Protein AF-A0A7C9AKB3-F1 (afdb_monomer_lite)

Organism: Opuntia streptacantha (NCBI:txid393608)

Sequence (101 aa):
IPKLLSHRLFPSARYSIWLDSKLRLQQDPLLLLEYFLWRKGHEYAISNHYDRHCVWEEVEWNKKLNKYNRTLIDQQFAFYQADGLKKFNASDPDKLLRSSM

Radius of gyration: 16.58 Å; chains: 1; bounding box: 40×32×38 Å

pLDDT: mean 87.33, std 10.27, range [42.25, 96.69]

Secondary structure (DSSP, 8-state):
--TT-HHHH-TT-S------TT----S-HHHHHHHHTGGGT-S---PPPSS---HHHHHHHHHHTT-S-HHHHHHHHHHHHHTTPPPP-TT-TT-SPPPP-

Structure (mmCIF, N/CA/C/O backbone):
data_AF-A0A7C9AKB3-F1
#
_entry.id   AF-A0A7C9AKB3-F1
#
loop_
_atom_site.group_PDB
_atom_site.id
_atom_site.type_symbol
_atom_site.label_atom_id
_atom_site.label_alt_id
_atom_site.label_comp_id
_atom_site.label_asym_id
_atom_site.label_entity_id
_atom_site.label_seq_id
_atom_site.pdbx_PDB_ins_code
_atom_site.Cartn_x
_atom_site.Cartn_y
_atom_site.Cartn_z
_atom_site.occupancy
_atom_site.B_iso_or_equiv
_atom_site.auth_seq_id
_atom_site.auth_comp_id
_atom_site.auth_asym_id
_atom_site.auth_atom_id
_atom_site.pdbx_PDB_model_num
ATOM 1 N N . ILE A 1 1 ? 4.707 -12.891 1.233 1.00 54.44 1 ILE A N 1
ATOM 2 C CA . ILE A 1 1 ? 3.231 -12.982 1.363 1.00 54.44 1 ILE A CA 1
ATOM 3 C C . ILE A 1 1 ? 2.621 -11.884 0.497 1.00 54.44 1 ILE A C 1
ATOM 5 O O . ILE A 1 1 ? 3.062 -10.747 0.638 1.00 54.44 1 ILE A O 1
ATOM 9 N N . PRO A 1 2 ? 1.685 -12.190 -0.419 1.00 66.75 2 PRO A N 1
ATOM 10 C CA . PRO A 1 2 ? 0.984 -11.170 -1.198 1.00 66.75 2 PRO A CA 1
ATOM 11 C C . PRO A 1 2 ? 0.257 -10.196 -0.264 1.00 66.75 2 PRO A C 1
ATOM 13 O O . PRO A 1 2 ? -0.522 -10.628 0.584 1.00 66.75 2 PRO A O 1
ATOM 16 N N . LYS A 1 3 ? 0.507 -8.888 -0.415 1.00 74.12 3 LYS A N 1
ATOM 17 C CA . LYS A 1 3 ? -0.016 -7.845 0.491 1.00 74.12 3 LYS A CA 1
ATOM 18 C C . LYS A 1 3 ? -1.553 -7.805 0.558 1.00 74.12 3 LYS A C 1
ATOM 20 O O . LYS A 1 3 ? -2.105 -7.330 1.539 1.00 74.12 3 LYS A O 1
ATOM 25 N N . LEU A 1 4 ? -2.244 -8.342 -0.449 1.00 71.81 4 LEU A N 1
ATOM 26 C CA . LEU A 1 4 ? -3.709 -8.331 -0.545 1.00 71.81 4 LEU A CA 1
ATOM 27 C C . LEU A 1 4 ? -4.394 -9.621 -0.056 1.00 71.81 4 LEU A C 1
ATOM 29 O O . LEU A 1 4 ? -5.618 -9.690 -0.040 1.00 71.81 4 LEU A O 1
ATOM 33 N N . LEU A 1 5 ? -3.645 -10.648 0.361 1.00 82.88 5 LEU A N 1
ATOM 34 C CA . LEU A 1 5 ? -4.216 -11.947 0.760 1.00 82.88 5 LEU A CA 1
ATOM 35 C C . LEU A 1 5 ? -4.089 -12.236 2.263 1.00 82.88 5 LEU A C 1
ATOM 37 O O . LEU A 1 5 ? -4.102 -13.396 2.674 1.00 82.88 5 LEU A O 1
ATOM 41 N N . SER A 1 6 ? -3.976 -11.197 3.097 1.00 84.31 6 SER A N 1
ATOM 42 C CA . SER A 1 6 ? -3.898 -11.336 4.561 1.00 84.31 6 SER A CA 1
ATOM 43 C C . SER A 1 6 ? -5.091 -12.106 5.142 1.00 84.31 6 SER A C 1
ATOM 45 O O . SER A 1 6 ? -4.902 -12.918 6.045 1.00 84.31 6 SER A O 1
ATOM 47 N N . HIS A 1 7 ? -6.283 -11.943 4.562 1.00 84.06 7 HIS A N 1
ATOM 48 C CA . HIS A 1 7 ? -7.508 -12.643 4.964 1.00 84.06 7 HIS A CA 1
ATOM 49 C C . HIS A 1 7 ? -7.399 -14.178 4.907 1.00 84.06 7 HIS A C 1
ATOM 51 O O . HIS A 1 7 ? -8.085 -14.866 5.657 1.00 84.06 7 HIS A O 1
ATOM 57 N N . ARG A 1 8 ? -6.526 -14.740 4.054 1.00 88.38 8 ARG A N 1
ATOM 58 C CA . ARG A 1 8 ? -6.321 -16.200 3.975 1.00 88.38 8 ARG A CA 1
ATOM 59 C C . ARG A 1 8 ? -5.497 -16.743 5.138 1.00 88.38 8 ARG A C 1
ATOM 61 O O . ARG A 1 8 ? -5.609 -17.919 5.459 1.00 88.38 8 ARG A O 1
ATOM 68 N N . LEU A 1 9 ? -4.643 -15.906 5.722 1.00 88.88 9 LEU A N 1
ATOM 69 C CA . LEU A 1 9 ? -3.759 -16.284 6.826 1.00 88.88 9 LEU A CA 1
ATOM 70 C C . LEU A 1 9 ? -4.376 -15.948 8.186 1.00 88.88 9 LEU A C 1
ATOM 72 O O . LEU A 1 9 ? -4.147 -16.662 9.156 1.00 88.88 9 LEU A O 1
ATOM 76 N N . PHE A 1 10 ? -5.170 -14.878 8.247 1.00 90.94 10 PHE A N 1
ATOM 77 C CA . PHE A 1 10 ? -5.776 -14.369 9.473 1.00 90.94 10 PHE A CA 1
ATOM 78 C C . PHE A 1 10 ? -7.292 -14.210 9.286 1.00 90.94 10 PHE A C 1
ATOM 80 O O . PHE A 1 10 ? -7.777 -13.088 9.159 1.00 90.94 10 PHE A O 1
ATOM 87 N N . PRO A 1 11 ? -8.059 -15.314 9.260 1.00 90.56 11 PRO A N 1
ATOM 88 C CA . PRO A 1 11 ? -9.488 -15.280 8.935 1.00 90.56 11 PRO A CA 1
ATOM 89 C C . PRO A 1 11 ? -10.329 -14.499 9.955 1.00 90.56 11 PRO A C 1
ATOM 91 O O . PRO A 1 11 ? -11.376 -13.965 9.610 1.00 90.56 11 PRO A O 1
ATOM 94 N N . SER A 1 12 ? -9.862 -14.389 11.201 1.00 94.12 12 SER A N 1
ATOM 95 C CA . SER A 1 12 ? -10.531 -13.611 12.252 1.00 94.12 12 SER A CA 1
ATOM 96 C C . SER A 1 12 ? -10.139 -12.128 12.259 1.00 94.12 12 SER A C 1
ATOM 98 O O . SER A 1 12 ? -10.681 -11.357 13.050 1.00 94.12 12 SER A O 1
ATOM 100 N N . ALA A 1 13 ? -9.178 -11.708 11.427 1.00 91.62 13 ALA A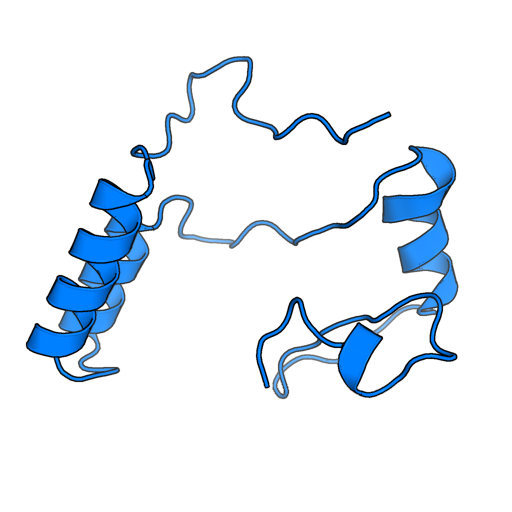 N 1
ATOM 101 C CA . ALA A 1 13 ? -8.756 -10.314 11.358 1.00 91.62 13 ALA A CA 1
ATOM 102 C C . ALA A 1 13 ? -9.701 -9.514 10.453 1.00 91.62 13 ALA A C 1
ATOM 104 O O . ALA A 1 13 ? -9.861 -9.820 9.275 1.00 91.62 13 ALA A O 1
ATOM 105 N N . ARG A 1 14 ? -10.294 -8.447 10.999 1.00 89.00 14 ARG A N 1
ATOM 106 C CA . ARG A 1 14 ? -11.190 -7.553 10.245 1.00 89.00 14 ARG A CA 1
ATOM 107 C C . ARG A 1 14 ? -10.443 -6.508 9.414 1.00 89.00 14 ARG A C 1
ATOM 109 O O . ARG A 1 14 ? -10.936 -6.084 8.377 1.00 89.00 14 ARG A O 1
ATOM 116 N N . TYR A 1 15 ? -9.267 -6.090 9.876 1.00 90.44 15 TYR A N 1
ATOM 117 C CA . TYR A 1 15 ? -8.427 -5.093 9.219 1.00 90.44 15 TYR A CA 1
ATOM 118 C C . TYR A 1 15 ? -6.966 -5.539 9.259 1.00 90.44 15 TYR A C 1
ATOM 120 O O . TYR A 1 15 ? -6.543 -6.225 10.190 1.00 90.44 15 TYR A O 1
ATOM 128 N N . SER A 1 16 ? -6.181 -5.116 8.270 1.00 90.69 16 SER A N 1
ATOM 129 C CA . SER A 1 16 ? -4.731 -5.318 8.256 1.00 90.69 16 SER A CA 1
ATOM 130 C C . SER A 1 16 ? -4.023 -4.046 7.811 1.00 90.69 16 SER A C 1
ATOM 132 O O . SER A 1 16 ? -4.375 -3.485 6.775 1.00 90.69 16 SER A O 1
ATOM 134 N N . ILE A 1 17 ? -3.005 -3.628 8.562 1.00 90.81 17 ILE A N 1
ATOM 135 C CA . ILE A 1 17 ? -2.131 -2.506 8.209 1.00 90.81 17 ILE A CA 1
ATOM 136 C C . ILE A 1 17 ? -0.775 -3.078 7.806 1.00 90.81 17 ILE A C 1
ATOM 138 O O . ILE A 1 17 ? -0.131 -3.774 8.589 1.00 90.81 17 ILE A O 1
ATOM 142 N N . TRP A 1 18 ? -0.340 -2.779 6.583 1.00 90.50 18 TRP A N 1
ATOM 143 C CA . TRP A 1 18 ? 0.976 -3.172 6.087 1.00 90.50 18 TRP A CA 1
ATOM 144 C C . TRP A 1 18 ? 1.955 -2.014 6.239 1.00 90.50 18 TRP A C 1
ATOM 146 O O . TRP A 1 18 ? 1.793 -0.972 5.608 1.00 90.50 18 TRP A O 1
ATOM 156 N N . LEU A 1 19 ? 2.985 -2.222 7.055 1.00 89.69 19 LEU A N 1
ATOM 157 C CA . LEU A 1 19 ? 4.050 -1.259 7.297 1.00 89.69 19 LEU A CA 1
ATOM 158 C C . LEU A 1 19 ? 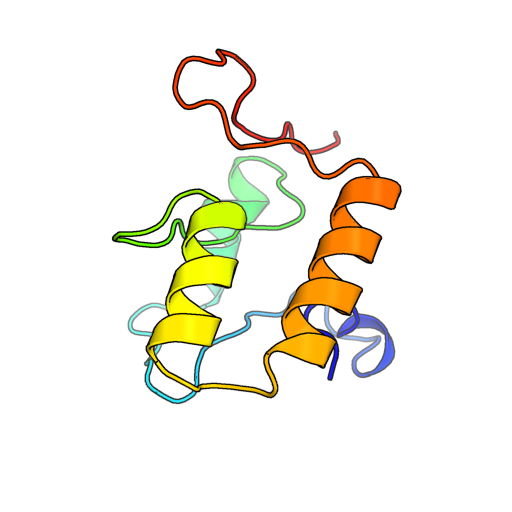5.371 -1.811 6.750 1.00 89.69 19 LEU A C 1
ATOM 160 O O . LEU A 1 19 ? 5.689 -2.982 6.957 1.00 89.69 19 LEU A O 1
ATOM 164 N N . ASP A 1 20 ? 6.142 -0.978 6.053 1.00 87.19 20 ASP A N 1
ATOM 165 C CA . ASP A 1 20 ? 7.518 -1.327 5.698 1.00 87.19 20 ASP A CA 1
ATOM 166 C C . ASP A 1 20 ? 8.382 -1.432 6.964 1.00 87.19 20 ASP A C 1
ATOM 168 O O . ASP A 1 20 ? 8.194 -0.671 7.914 1.00 87.19 20 ASP A O 1
ATOM 172 N N . SER A 1 21 ? 9.355 -2.346 6.978 1.00 88.44 21 SER A N 1
ATOM 173 C CA . SER A 1 21 ? 10.212 -2.585 8.147 1.00 88.44 21 SER A CA 1
ATOM 174 C C . SER A 1 21 ? 11.067 -1.378 8.544 1.00 88.44 21 SER A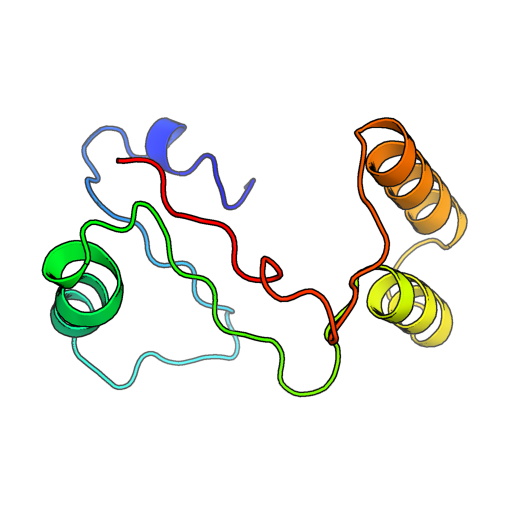 C 1
ATOM 176 O O . SER A 1 21 ? 11.586 -1.334 9.657 1.00 88.44 21 SER A O 1
ATOM 178 N N . LYS A 1 22 ? 11.253 -0.411 7.638 1.00 89.44 22 LYS A N 1
ATOM 179 C CA . LYS A 1 22 ? 11.989 0.833 7.905 1.00 89.44 22 LYS A CA 1
ATOM 180 C C . LYS A 1 22 ? 11.114 1.929 8.509 1.00 89.44 22 LYS A C 1
ATOM 182 O O . LYS A 1 22 ? 11.639 2.964 8.912 1.00 89.44 22 LYS A O 1
ATOM 187 N N . LEU A 1 23 ? 9.799 1.731 8.552 1.00 90.06 23 LEU A N 1
ATOM 188 C CA . LEU A 1 23 ? 8.849 2.707 9.065 1.00 90.06 23 LEU A CA 1
ATOM 189 C C . LEU A 1 23 ? 8.422 2.348 10.491 1.00 90.06 23 LEU A C 1
ATOM 191 O O . LEU A 1 23 ? 8.542 1.209 10.939 1.00 90.06 23 LEU A O 1
ATOM 195 N N . ARG A 1 24 ? 7.906 3.343 11.217 1.00 91.06 24 ARG A N 1
ATOM 196 C CA . ARG A 1 24 ? 7.301 3.167 12.542 1.00 91.06 24 ARG A CA 1
ATOM 197 C C . ARG A 1 24 ? 5.988 3.920 12.606 1.00 91.06 24 ARG A C 1
ATOM 199 O O . ARG A 1 24 ? 5.942 5.102 12.271 1.00 91.06 24 ARG A O 1
ATOM 206 N N . LEU A 1 25 ? 4.947 3.246 13.078 1.00 90.88 25 LEU A N 1
ATOM 207 C CA . LEU A 1 25 ? 3.654 3.870 13.310 1.00 90.88 25 LEU A CA 1
ATOM 208 C C . LEU A 1 25 ? 3.753 4.837 14.496 1.00 90.88 25 LEU A C 1
ATOM 210 O O . LEU A 1 25 ? 4.186 4.434 15.571 1.00 90.88 25 LEU A O 1
ATOM 214 N N . GLN A 1 26 ? 3.391 6.102 14.283 1.00 92.00 26 GLN A N 1
ATOM 215 C CA . GLN A 1 26 ? 3.456 7.139 15.324 1.00 92.00 26 GLN A CA 1
ATOM 216 C C . GLN A 1 26 ? 2.105 7.386 16.012 1.00 92.00 26 GLN A C 1
ATOM 218 O O . GLN A 1 26 ? 2.072 7.932 17.106 1.00 92.00 26 GLN A O 1
ATOM 223 N N . GLN A 1 27 ? 1.001 6.990 15.374 1.00 90.50 27 GLN A N 1
ATOM 224 C CA . GLN A 1 27 ? -0.364 7.222 15.847 1.00 90.50 27 GLN A CA 1
ATOM 225 C C . GLN A 1 27 ? -1.065 5.890 16.130 1.00 90.50 27 GLN A C 1
ATOM 227 O O . GLN A 1 27 ? -0.680 4.857 15.581 1.00 90.50 27 GLN A O 1
ATOM 232 N N . ASP A 1 28 ? -2.117 5.927 16.946 1.00 94.38 28 ASP A N 1
ATOM 233 C CA . ASP A 1 28 ? -2.999 4.782 17.172 1.00 94.38 28 ASP A CA 1
ATOM 234 C C . ASP A 1 28 ? -3.505 4.189 15.830 1.00 94.38 28 ASP A C 1
ATOM 236 O O . ASP A 1 28 ? -4.116 4.913 15.030 1.00 94.38 28 ASP A O 1
ATOM 240 N N . PRO A 1 29 ? -3.277 2.885 15.570 1.00 93.25 29 PRO A N 1
ATOM 241 C CA . PRO A 1 29 ? -3.828 2.166 14.424 1.00 93.25 29 PRO A CA 1
ATOM 242 C C . PRO A 1 29 ? -5.330 2.368 14.198 1.00 93.25 29 PRO A C 1
ATOM 244 O O . PRO A 1 29 ? -5.767 2.433 13.048 1.00 93.25 29 PRO A O 1
ATOM 247 N N . LEU A 1 30 ? -6.129 2.465 15.264 1.00 94.50 30 LEU A N 1
ATOM 248 C CA . LEU A 1 30 ? -7.582 2.607 15.160 1.00 94.50 30 LEU A CA 1
ATOM 249 C C . LEU A 1 30 ? -7.977 3.951 14.550 1.00 94.50 30 LEU A C 1
ATOM 251 O O . LEU A 1 30 ? -8.888 3.996 13.728 1.00 94.50 30 LEU A O 1
ATOM 255 N N . LEU A 1 31 ? -7.248 5.024 14.868 1.00 94.88 31 LEU A N 1
ATOM 256 C CA . LEU A 1 31 ? -7.498 6.350 14.295 1.00 94.88 31 LEU A CA 1
ATOM 257 C C . LEU A 1 31 ? -7.204 6.386 12.793 1.00 94.88 31 LEU A C 1
ATOM 259 O O . LEU A 1 31 ? -7.893 7.074 12.041 1.00 94.88 31 LEU A O 1
ATOM 263 N N . LEU A 1 32 ? -6.209 5.621 12.336 1.00 92.75 32 LEU A N 1
ATOM 264 C CA . LEU A 1 32 ? -5.922 5.476 10.907 1.00 92.75 32 LEU A CA 1
ATOM 265 C C . LEU A 1 32 ? -7.065 4.761 10.183 1.00 92.75 32 LEU A C 1
ATOM 267 O O . LEU A 1 32 ? -7.495 5.218 9.124 1.00 92.75 32 LEU A O 1
ATOM 271 N N . LEU A 1 33 ? -7.576 3.668 10.759 1.00 93.50 33 LEU A N 1
ATOM 272 C CA . LEU A 1 33 ? -8.718 2.940 10.200 1.00 93.50 33 LEU A CA 1
ATOM 273 C C . LEU A 1 33 ? -9.975 3.814 10.180 1.00 93.50 33 LEU A C 1
ATOM 275 O O . LEU A 1 33 ? -10.671 3.860 9.167 1.00 93.50 33 LEU A O 1
ATOM 279 N N . GLU A 1 34 ? -10.235 4.551 11.258 1.00 94.44 34 GLU A N 1
ATOM 280 C CA . GLU A 1 34 ? -11.366 5.470 11.335 1.00 94.44 34 GLU A CA 1
ATOM 281 C C . GLU A 1 34 ? -11.281 6.543 10.244 1.00 94.44 34 GLU A C 1
ATOM 283 O O . GLU A 1 34 ? -12.216 6.713 9.458 1.00 94.44 34 GLU A O 1
ATOM 288 N N . TYR A 1 35 ? -10.148 7.244 10.168 1.00 92.19 35 TYR A N 1
ATOM 289 C C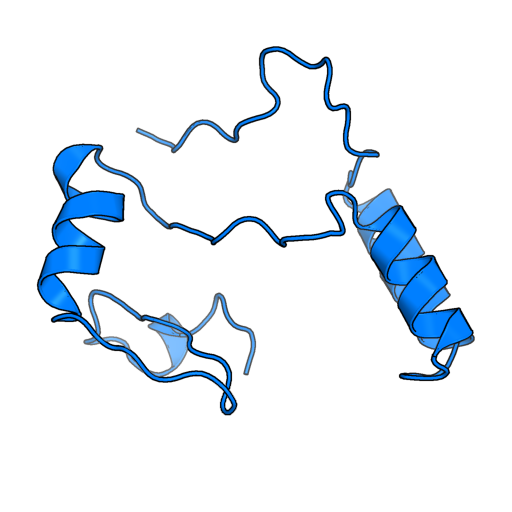A . TYR A 1 35 ? -9.974 8.376 9.268 1.00 92.19 35 TYR A CA 1
ATOM 290 C C . TYR A 1 35 ? -9.995 7.969 7.791 1.00 92.19 35 TYR A C 1
ATOM 292 O O . TYR A 1 35 ? -10.670 8.618 6.988 1.00 92.19 35 TYR A O 1
ATOM 300 N N . PHE A 1 36 ? -9.258 6.914 7.429 1.00 90.12 36 PHE A N 1
ATOM 301 C CA . PHE A 1 36 ? -9.072 6.532 6.029 1.00 90.12 36 PHE A CA 1
ATOM 302 C C . PHE A 1 36 ? -10.122 5.556 5.507 1.00 90.12 36 PHE A C 1
ATOM 304 O O . PHE A 1 36 ? -10.415 5.600 4.315 1.00 90.12 36 PHE A O 1
ATOM 311 N N . LEU A 1 37 ? -10.680 4.691 6.359 1.00 91.25 37 LEU A N 1
ATOM 312 C CA . LEU A 1 37 ? -11.643 3.675 5.932 1.00 91.25 37 LEU A CA 1
ATOM 313 C C . LEU A 1 37 ? -13.054 4.030 6.399 1.00 91.25 37 LEU A C 1
ATOM 315 O O . LEU A 1 37 ? -13.932 4.258 5.571 1.00 91.25 37 LEU A O 1
ATOM 319 N N . TRP A 1 38 ? -13.287 4.129 7.710 1.00 92.75 38 TRP A N 1
ATOM 320 C CA . TRP A 1 38 ? -14.654 4.148 8.252 1.00 92.75 38 TRP A CA 1
ATOM 321 C C . TRP A 1 38 ? -15.431 5.418 7.906 1.00 92.75 38 TRP A C 1
ATOM 323 O O . TRP A 1 38 ? -16.587 5.320 7.505 1.00 92.75 38 TRP A O 1
ATOM 333 N N . ARG A 1 39 ? -14.807 6.602 7.990 1.00 91.44 39 ARG A N 1
ATOM 334 C CA . ARG A 1 39 ? -15.488 7.889 7.725 1.00 91.44 39 ARG A CA 1
ATOM 335 C C . ARG A 1 39 ? -16.045 8.019 6.309 1.00 91.44 39 ARG A C 1
ATOM 337 O O . ARG A 1 39 ? -17.003 8.757 6.104 1.00 91.44 39 ARG A O 1
ATOM 344 N N . LYS A 1 40 ? -15.422 7.350 5.338 1.00 85.06 40 LYS A N 1
ATOM 345 C CA . LYS A 1 40 ? -15.794 7.423 3.918 1.00 85.06 40 LYS A CA 1
ATOM 346 C C . LYS A 1 40 ? -16.271 6.089 3.340 1.00 85.06 40 LYS A C 1
ATOM 348 O O . LYS A 1 40 ? -16.579 6.037 2.156 1.00 85.06 40 LYS A O 1
ATOM 353 N N . GLY A 1 41 ? -16.322 5.032 4.153 1.00 88.44 41 GLY A N 1
ATOM 354 C CA . GLY A 1 41 ? -16.687 3.687 3.706 1.00 88.44 41 GLY A CA 1
ATOM 355 C C . GLY A 1 41 ? -15.707 3.086 2.694 1.00 88.44 41 GLY A C 1
ATOM 356 O O . GLY A 1 41 ? -16.129 2.350 1.813 1.00 88.44 41 GLY A O 1
ATOM 357 N N . HIS A 1 42 ? -14.413 3.413 2.767 1.00 88.56 42 HIS A N 1
ATOM 358 C CA . HIS A 1 42 ? -13.420 2.857 1.844 1.00 88.56 42 HIS A CA 1
ATOM 359 C C . HIS A 1 42 ? -12.961 1.460 2.281 1.00 88.56 42 HIS A C 1
ATOM 361 O O . HIS A 1 42 ? -12.732 1.213 3.465 1.00 88.56 42 HIS A O 1
ATOM 367 N N . GLU A 1 43 ? -12.761 0.561 1.316 1.00 87.88 43 GLU A N 1
ATOM 368 C CA . GLU A 1 43 ? -12.287 -0.808 1.570 1.00 87.88 43 GLU A CA 1
ATOM 369 C C . GLU A 1 43 ? -10.786 -0.862 1.890 1.00 87.88 43 GLU A C 1
ATOM 371 O O . GLU A 1 43 ? -10.337 -1.668 2.706 1.00 87.88 43 GLU A O 1
ATOM 376 N N . TYR A 1 44 ? -9.992 0.007 1.261 1.00 88.56 44 TYR A N 1
ATOM 377 C CA . TYR A 1 44 ? -8.552 0.093 1.474 1.00 88.56 44 TYR A CA 1
ATOM 378 C C . TYR A 1 44 ? -8.039 1.519 1.265 1.00 88.56 44 TYR A C 1
ATOM 380 O O . TYR A 1 44 ? -8.660 2.344 0.598 1.00 88.56 44 TYR A O 1
ATOM 388 N N . ALA A 1 45 ? -6.860 1.795 1.820 1.00 88.94 45 ALA A N 1
ATOM 389 C CA . ALA A 1 45 ? -6.140 3.045 1.633 1.00 88.94 45 ALA A CA 1
ATOM 390 C C . ALA A 1 45 ? -4.659 2.751 1.378 1.00 88.94 45 ALA A C 1
ATOM 392 O O . ALA A 1 45 ? -4.067 1.880 2.017 1.00 88.94 45 ALA A O 1
ATOM 393 N N . ILE A 1 46 ? -4.061 3.476 0.433 1.00 87.81 46 ILE A N 1
ATOM 394 C CA . ILE A 1 46 ? -2.645 3.360 0.071 1.00 87.81 46 ILE A CA 1
ATOM 395 C C . ILE A 1 46 ? -2.072 4.772 0.061 1.00 87.81 46 ILE A C 1
ATOM 397 O O . ILE A 1 46 ? -2.648 5.676 -0.544 1.00 87.81 46 ILE A O 1
ATOM 401 N N . SER A 1 47 ? -0.943 4.977 0.735 1.00 85.06 47 SER A N 1
ATOM 402 C CA . SER A 1 47 ? -0.258 6.266 0.704 1.00 85.06 47 SER A CA 1
ATOM 403 C C . SER A 1 47 ? 0.308 6.524 -0.689 1.00 85.06 47 SER A C 1
ATOM 405 O O . SER A 1 47 ? 0.933 5.636 -1.274 1.00 85.06 47 SER A O 1
ATOM 407 N N . ASN A 1 48 ? 0.162 7.747 -1.191 1.00 81.94 48 ASN A N 1
ATOM 408 C CA . ASN A 1 48 ? 0.839 8.134 -2.421 1.00 81.94 48 ASN A CA 1
ATOM 409 C C . ASN A 1 48 ? 2.360 8.066 -2.218 1.00 81.94 48 ASN A C 1
ATOM 411 O O . ASN A 1 48 ? 2.872 8.401 -1.146 1.00 81.94 48 ASN A O 1
ATOM 415 N N . HIS A 1 49 ? 3.081 7.624 -3.242 1.00 82.44 49 HIS A N 1
ATOM 416 C CA . HIS A 1 49 ? 4.533 7.683 -3.216 1.00 82.44 49 HIS A CA 1
ATOM 417 C C . HIS A 1 49 ? 4.969 9.143 -3.411 1.00 82.44 49 HIS A C 1
ATOM 419 O O . HIS A 1 49 ? 4.331 9.899 -4.137 1.00 82.44 49 HIS A O 1
ATOM 425 N N . TYR A 1 50 ? 6.055 9.538 -2.749 1.00 79.31 50 TYR A N 1
ATOM 426 C CA . TYR A 1 50 ? 6.526 10.924 -2.711 1.00 79.31 50 TYR A CA 1
ATOM 427 C C . TYR A 1 50 ? 7.046 11.423 -4.073 1.00 79.31 50 TYR A C 1
ATOM 429 O O . TYR A 1 50 ? 6.647 12.497 -4.496 1.00 79.31 50 TYR A O 1
ATOM 437 N N . ASP A 1 51 ? 7.860 10.621 -4.777 1.00 79.62 51 ASP A N 1
ATOM 438 C CA . ASP A 1 51 ? 8.459 11.039 -6.064 1.00 79.62 51 ASP A CA 1
ATOM 439 C C . ASP A 1 51 ? 7.849 10.426 -7.334 1.00 79.62 51 ASP A C 1
ATOM 441 O O . ASP A 1 51 ? 7.949 11.010 -8.408 1.00 79.62 51 ASP A O 1
ATOM 445 N N . ARG A 1 52 ? 7.317 9.200 -7.264 1.00 83.31 52 ARG A N 1
ATOM 446 C CA . ARG A 1 52 ? 6.963 8.403 -8.447 1.00 83.31 52 ARG A CA 1
ATOM 447 C C . ARG A 1 52 ? 5.479 8.130 -8.452 1.00 83.31 52 ARG A C 1
ATOM 449 O O . ARG A 1 52 ? 4.959 7.540 -7.512 1.00 83.31 52 ARG A O 1
ATOM 456 N N . HIS A 1 53 ? 4.808 8.516 -9.525 1.00 83.00 53 HIS A N 1
ATOM 457 C CA . HIS A 1 53 ? 3.348 8.416 -9.611 1.00 83.00 53 HIS A CA 1
ATOM 458 C C . HIS A 1 53 ? 2.888 7.401 -10.658 1.00 83.00 53 HIS A C 1
ATOM 460 O O . HIS A 1 53 ? 1.693 7.241 -10.890 1.00 83.00 53 HIS A O 1
ATOM 466 N N . CYS A 1 54 ? 3.828 6.700 -11.299 1.00 88.00 54 CYS A N 1
ATOM 467 C CA . CYS A 1 54 ? 3.531 5.791 -12.393 1.00 88.00 54 CYS A CA 1
ATOM 468 C C . CYS A 1 54 ? 4.400 4.528 -12.345 1.00 88.00 54 CYS A C 1
ATOM 470 O O . CYS A 1 54 ? 5.612 4.591 -12.143 1.00 88.00 54 CYS A O 1
ATOM 472 N N . VAL A 1 55 ? 3.791 3.369 -12.614 1.00 91.06 55 VAL A N 1
ATOM 473 C CA . VAL A 1 55 ? 4.494 2.072 -12.670 1.00 91.06 55 VAL A CA 1
ATOM 474 C C . VAL A 1 55 ? 5.600 2.070 -13.735 1.00 91.06 55 VAL A C 1
ATOM 476 O O . VAL A 1 55 ? 6.630 1.435 -13.544 1.00 91.06 55 VAL A O 1
ATOM 479 N N . TRP A 1 56 ? 5.440 2.837 -14.817 1.00 93.50 56 TRP A N 1
ATOM 480 C CA . TRP A 1 56 ? 6.450 2.991 -15.869 1.00 93.50 56 TRP A CA 1
ATOM 481 C C . TRP A 1 56 ? 7.752 3.580 -15.320 1.00 93.50 56 TRP A C 1
ATOM 483 O O . TRP A 1 56 ? 8.836 3.115 -15.658 1.00 93.50 56 TRP A O 1
ATOM 493 N N . GLU A 1 57 ? 7.653 4.587 -14.452 1.00 92.62 57 GLU A N 1
ATOM 494 C CA . GLU A 1 57 ? 8.823 5.185 -13.808 1.00 92.62 57 GLU A CA 1
ATOM 495 C C . GLU A 1 57 ? 9.471 4.175 -12.862 1.00 92.62 57 GLU A C 1
ATOM 497 O O . GLU A 1 57 ? 10.689 4.012 -12.871 1.00 92.62 57 GLU A O 1
ATOM 502 N N . GLU A 1 58 ? 8.661 3.455 -12.081 1.00 91.25 58 GLU A N 1
ATOM 503 C CA . GLU A 1 58 ? 9.143 2.423 -11.161 1.00 91.25 58 GLU A CA 1
ATOM 504 C C . GLU A 1 58 ? 9.919 1.324 -11.907 1.00 91.25 58 GLU A C 1
ATOM 506 O O . GLU A 1 58 ? 11.002 0.945 -11.462 1.00 91.25 58 GLU A O 1
ATOM 511 N N . VAL A 1 59 ? 9.439 0.857 -13.064 1.00 94.00 59 VAL A N 1
ATOM 512 C CA . VAL A 1 59 ? 10.132 -0.135 -13.911 1.00 94.00 59 VAL A CA 1
ATOM 513 C C . VAL A 1 59 ? 11.528 0.345 -14.306 1.00 94.00 59 VAL A C 1
ATOM 515 O O . VAL A 1 59 ? 12.519 -0.355 -14.071 1.00 94.00 59 VAL A O 1
ATOM 518 N N . GLU A 1 60 ? 11.629 1.560 -14.841 1.00 93.50 60 GLU A N 1
ATOM 519 C CA . GLU A 1 60 ? 12.905 2.125 -15.281 1.00 93.50 60 GLU A CA 1
ATOM 520 C C . GLU A 1 60 ? 13.861 2.357 -14.105 1.00 93.50 60 GLU A C 1
ATOM 522 O O . GLU A 1 60 ? 15.053 2.046 -14.188 1.00 93.50 60 GLU A O 1
ATOM 527 N N . TRP A 1 61 ? 13.347 2.828 -12.967 1.00 92.25 61 TRP A N 1
ATOM 528 C CA . TRP A 1 61 ? 14.141 3.000 -11.752 1.00 92.25 61 TRP A CA 1
ATOM 529 C C . TRP A 1 61 ? 14.652 1.672 -11.185 1.00 92.25 61 TRP A C 1
ATOM 531 O O . TRP A 1 61 ? 15.812 1.600 -10.772 1.00 92.25 61 TRP A O 1
ATOM 541 N N . ASN A 1 62 ? 13.850 0.604 -11.202 1.00 93.12 62 ASN A N 1
ATOM 542 C CA . ASN A 1 62 ? 14.294 -0.715 -10.739 1.00 93.12 62 ASN A CA 1
ATOM 543 C C . ASN A 1 62 ? 15.417 -1.288 -11.617 1.00 93.12 62 ASN A C 1
ATOM 545 O O . 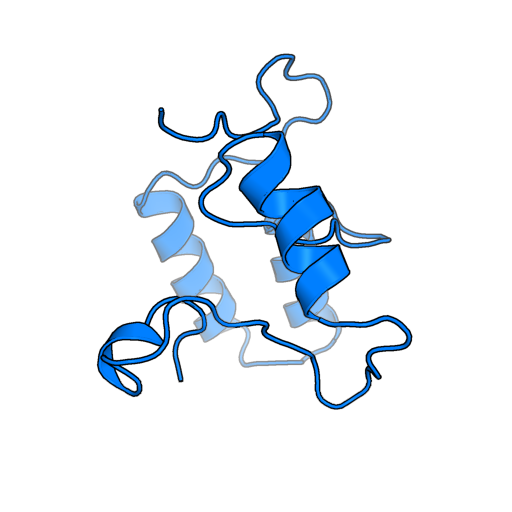ASN A 1 62 ? 16.378 -1.846 -11.077 1.00 93.12 62 ASN A O 1
ATOM 549 N N . LYS A 1 63 ? 15.350 -1.090 -12.942 1.00 94.44 63 LYS A N 1
ATOM 550 C CA . LYS A 1 63 ? 16.419 -1.489 -13.877 1.00 94.44 63 LYS A CA 1
ATOM 551 C C . LYS A 1 63 ? 17.697 -0.670 -13.693 1.00 94.44 63 LYS A C 1
ATOM 553 O O . LYS A 1 63 ? 18.792 -1.241 -13.716 1.00 94.44 63 LYS A O 1
ATOM 558 N N . LYS A 1 64 ? 17.565 0.652 -13.516 1.00 94.12 64 LYS A N 1
ATOM 559 C CA . LYS A 1 64 ? 18.694 1.575 -13.295 1.00 94.12 64 LYS A CA 1
ATOM 560 C C . LYS A 1 64 ? 19.439 1.262 -12.003 1.00 94.12 64 LYS A C 1
ATOM 562 O O . LYS A 1 64 ? 20.661 1.208 -12.006 1.00 94.12 64 LYS A O 1
ATOM 567 N N . LEU A 1 65 ? 18.703 1.005 -10.922 1.00 94.00 65 LEU A N 1
ATOM 568 C CA . LEU A 1 65 ? 19.269 0.676 -9.610 1.00 94.00 65 LEU A CA 1
ATOM 569 C C . LEU A 1 65 ? 19.697 -0.794 -9.480 1.00 94.00 65 LEU A C 1
ATOM 571 O O . LEU A 1 65 ? 20.126 -1.201 -8.405 1.00 94.00 65 LEU A O 1
ATOM 575 N N . ASN A 1 66 ? 19.553 -1.591 -10.545 1.00 92.19 66 ASN A N 1
ATOM 576 C CA . ASN A 1 66 ? 19.851 -3.023 -10.573 1.00 92.19 66 ASN A CA 1
ATOM 577 C C . ASN A 1 66 ? 19.235 -3.793 -9.387 1.00 92.19 66 ASN A C 1
ATOM 579 O O . ASN A 1 66 ? 19.848 -4.702 -8.830 1.00 92.19 66 ASN A O 1
ATOM 583 N N . LYS A 1 67 ? 18.017 -3.403 -8.981 1.00 88.06 67 LYS A N 1
ATOM 584 C CA . LYS A 1 67 ? 17.325 -3.988 -7.821 1.00 88.06 67 LYS A CA 1
ATOM 585 C C . LYS A 1 67 ? 16.912 -5.440 -8.059 1.00 88.06 67 LYS A C 1
ATOM 587 O O . LYS A 1 67 ? 16.777 -6.201 -7.106 1.00 88.06 67 LYS A O 1
ATOM 592 N N . TYR A 1 68 ? 16.670 -5.806 -9.318 1.00 91.81 68 TYR A N 1
ATOM 593 C CA . TYR A 1 68 ? 16.244 -7.141 -9.719 1.00 91.81 68 TYR A CA 1
ATOM 594 C C . TYR A 1 68 ? 16.669 -7.450 -11.159 1.00 91.81 68 TYR A C 1
ATOM 596 O O . TYR A 1 68 ? 17.098 -6.557 -11.893 1.00 91.81 68 TYR A O 1
ATOM 604 N N . ASN A 1 69 ? 16.532 -8.712 -11.576 1.00 94.81 69 ASN A N 1
ATOM 605 C CA . ASN A 1 69 ? 16.847 -9.129 -12.941 1.00 94.81 69 ASN A CA 1
ATOM 606 C C . ASN A 1 69 ? 15.968 -8.372 -13.952 1.00 94.81 69 ASN A C 1
ATOM 608 O O . ASN A 1 69 ? 14.739 -8.429 -13.886 1.00 94.81 69 ASN A O 1
ATOM 612 N N . ARG A 1 70 ? 16.616 -7.691 -14.902 1.00 95.19 70 ARG A N 1
ATOM 613 C CA . ARG A 1 70 ? 15.967 -6.839 -15.907 1.00 95.19 70 ARG A CA 1
ATOM 614 C C . ARG A 1 70 ? 14.940 -7.597 -16.745 1.00 95.19 70 ARG A C 1
ATOM 616 O O . ARG A 1 70 ? 13.832 -7.106 -16.911 1.00 95.19 70 ARG A O 1
ATOM 623 N N . THR A 1 71 ? 15.267 -8.815 -17.170 1.00 95.81 71 THR A N 1
ATOM 624 C CA . THR A 1 71 ? 14.370 -9.653 -17.976 1.00 95.81 71 THR A CA 1
ATOM 625 C C . THR A 1 71 ? 13.091 -9.998 -17.218 1.00 95.81 71 THR A C 1
ATOM 627 O O . THR A 1 71 ? 12.006 -9.962 -17.789 1.00 95.81 71 THR A O 1
ATOM 630 N N . LEU A 1 72 ? 13.197 -10.289 -15.916 1.00 95.69 72 LEU A N 1
ATOM 631 C CA . LEU A 1 72 ? 12.028 -10.585 -15.081 1.00 95.69 72 LEU A CA 1
ATOM 632 C C . LEU A 1 72 ? 11.169 -9.338 -14.842 1.00 95.69 72 LEU A C 1
ATOM 634 O O . LEU A 1 72 ? 9.944 -9.437 -14.831 1.00 95.69 72 LEU A O 1
ATOM 638 N N . ILE A 1 73 ? 11.793 -8.162 -14.696 1.00 96.06 73 ILE A N 1
ATOM 639 C CA . I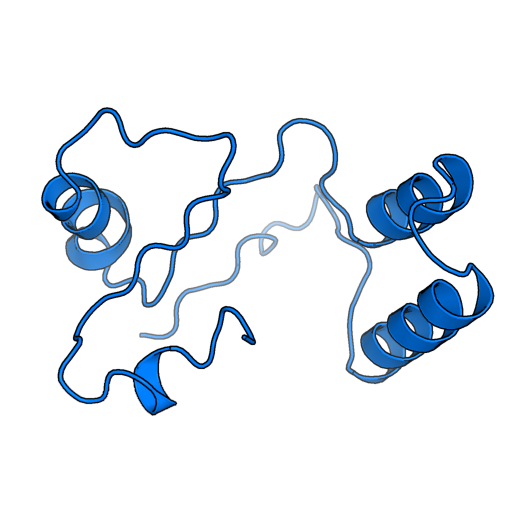LE A 1 73 ? 11.066 -6.887 -14.613 1.00 96.06 73 ILE A CA 1
ATOM 640 C C . ILE A 1 73 ? 10.246 -6.667 -15.892 1.00 96.06 73 ILE A C 1
ATOM 642 O O . ILE A 1 73 ? 9.065 -6.339 -15.802 1.00 96.06 73 ILE A O 1
ATOM 646 N N . ASP A 1 74 ? 10.847 -6.880 -17.064 1.00 95.88 74 ASP A N 1
ATOM 647 C CA . ASP A 1 74 ? 10.167 -6.701 -18.352 1.00 95.88 74 ASP A CA 1
ATOM 648 C C . ASP A 1 74 ? 9.008 -7.683 -18.542 1.00 95.88 74 ASP A C 1
ATOM 650 O O . ASP A 1 74 ? 7.918 -7.276 -18.939 1.00 95.88 74 ASP A O 1
ATOM 654 N N . GLN A 1 75 ? 9.201 -8.957 -18.190 1.00 96.62 75 GLN A N 1
ATOM 655 C CA . GLN A 1 75 ? 8.139 -9.968 -18.244 1.00 96.62 75 GLN A CA 1
ATOM 656 C C . GLN A 1 75 ? 6.962 -9.612 -17.330 1.00 96.62 75 GLN A C 1
ATOM 658 O O . GLN A 1 75 ? 5.806 -9.666 -17.751 1.00 96.62 75 GLN A O 1
ATOM 663 N N . GLN A 1 76 ? 7.248 -9.211 -16.090 1.00 95.25 76 GLN A N 1
ATOM 664 C CA . GLN A 1 76 ? 6.213 -8.826 -15.134 1.00 95.25 76 GLN A CA 1
ATOM 665 C C . GLN A 1 76 ? 5.465 -7.568 -15.586 1.00 95.25 76 GLN A C 1
ATOM 667 O O . GLN A 1 76 ? 4.249 -7.470 -15.415 1.00 95.25 76 GLN A O 1
ATOM 672 N N . PHE A 1 77 ? 6.180 -6.605 -16.166 1.00 96.19 77 PHE A N 1
ATOM 673 C CA . PHE A 1 77 ? 5.572 -5.387 -16.675 1.00 96.19 77 PHE A CA 1
ATOM 674 C C . PHE A 1 77 ? 4.684 -5.656 -17.894 1.00 96.19 77 PHE A C 1
ATOM 676 O O . PHE A 1 77 ? 3.552 -5.177 -17.928 1.00 96.19 77 PHE A O 1
ATOM 683 N N . ALA A 1 78 ? 5.141 -6.496 -18.828 1.00 96.62 78 ALA A N 1
ATOM 684 C CA . ALA A 1 78 ? 4.340 -6.939 -19.966 1.00 96.62 78 ALA A CA 1
ATOM 685 C C . ALA A 1 78 ? 3.059 -7.657 -19.517 1.00 96.62 78 ALA A C 1
ATOM 687 O O . ALA A 1 78 ? 1.990 -7.409 -20.073 1.00 96.62 78 ALA A O 1
ATOM 688 N N . PHE A 1 79 ? 3.143 -8.486 -18.470 1.00 96.25 79 PHE A N 1
ATOM 689 C CA . PHE A 1 79 ? 1.968 -9.110 -17.864 1.00 96.25 79 PHE A CA 1
ATOM 690 C C . PHE A 1 79 ? 0.967 -8.064 -17.352 1.00 96.25 79 PHE A C 1
ATOM 692 O O . PHE A 1 79 ? -0.212 -8.145 -17.680 1.00 96.25 79 PHE A O 1
ATOM 699 N N . TYR A 1 80 ? 1.421 -7.040 -16.620 1.00 95.00 80 TYR A N 1
ATOM 700 C CA . TYR A 1 80 ? 0.522 -5.977 -16.155 1.00 95.00 80 TYR A CA 1
ATOM 701 C C . TYR A 1 80 ? -0.129 -5.211 -17.309 1.00 95.00 80 TYR A C 1
ATOM 703 O O . TYR A 1 80 ? -1.313 -4.893 -17.243 1.00 95.00 80 TYR A O 1
ATOM 711 N N . GLN A 1 81 ? 0.624 -4.916 -18.370 1.00 95.06 81 GLN A N 1
ATOM 712 C CA . GLN A 1 81 ? 0.079 -4.246 -19.553 1.00 95.06 81 GLN A CA 1
ATOM 713 C C . GLN A 1 81 ? -0.990 -5.103 -20.245 1.00 95.06 81 GLN A C 1
ATOM 715 O O . GLN A 1 81 ? -2.023 -4.572 -20.649 1.00 95.06 81 GLN A O 1
ATOM 720 N N . ALA A 1 82 ? -0.766 -6.417 -20.344 1.00 96.69 82 ALA A N 1
ATOM 721 C CA . ALA A 1 82 ? -1.742 -7.360 -20.887 1.00 96.69 82 ALA A CA 1
ATOM 722 C C . ALA A 1 82 ? -3.010 -7.458 -20.019 1.00 96.69 82 ALA A C 1
ATOM 724 O O . ALA A 1 82 ? -4.105 -7.582 -20.561 1.00 96.69 82 ALA A O 1
ATOM 725 N N . ASP A 1 83 ? -2.873 -7.321 -18.698 1.00 94.88 83 ASP A N 1
ATOM 726 C CA . ASP A 1 83 ? -3.979 -7.289 -17.727 1.00 94.88 83 ASP A CA 1
ATOM 727 C C . ASP A 1 83 ? -4.704 -5.923 -17.669 1.00 94.88 83 ASP A C 1
ATOM 729 O O . ASP A 1 83 ? -5.577 -5.685 -16.838 1.00 94.88 83 ASP A O 1
ATOM 733 N N . GLY A 1 84 ? -4.356 -4.993 -18.567 1.00 93.88 84 GLY A N 1
ATOM 734 C CA . GLY A 1 84 ? -5.044 -3.712 -18.722 1.00 93.88 84 GLY A CA 1
ATOM 735 C C . GLY A 1 84 ? -4.431 -2.546 -17.947 1.00 93.88 84 GLY A C 1
ATOM 736 O O . GLY A 1 84 ? -5.052 -1.481 -17.875 1.00 93.88 84 GLY A O 1
ATOM 737 N N . LEU A 1 85 ? -3.214 -2.687 -17.404 1.00 92.19 85 LEU A N 1
ATOM 738 C CA . LEU A 1 85 ? -2.500 -1.567 -16.791 1.00 92.19 85 LEU A CA 1
ATOM 739 C C . LEU A 1 85 ? -2.265 -0.461 -17.833 1.00 92.19 85 LEU A C 1
ATOM 741 O O . LEU A 1 85 ? -1.556 -0.645 -18.824 1.00 92.19 85 LEU A O 1
ATOM 745 N N . LYS A 1 86 ? -2.824 0.723 -17.570 1.00 91.06 86 LYS A N 1
ATOM 746 C CA . LYS A 1 86 ? -2.651 1.930 -18.389 1.00 91.06 86 LYS A CA 1
ATOM 747 C C . LYS A 1 86 ? -1.688 2.903 -17.723 1.00 91.06 86 LYS A C 1
ATOM 749 O O . LYS A 1 86 ? -1.581 2.955 -16.498 1.00 91.06 86 LYS A O 1
ATOM 754 N N . LYS A 1 87 ? -0.986 3.687 -18.544 1.00 89.62 87 LYS A N 1
ATOM 755 C CA . LYS A 1 87 ? -0.067 4.712 -18.047 1.00 89.62 87 LYS A CA 1
ATOM 756 C C . LYS A 1 87 ? -0.856 5.748 -17.254 1.00 89.62 87 LYS A C 1
ATOM 758 O O . LYS A 1 87 ? -1.872 6.241 -17.737 1.00 89.62 87 LYS A O 1
ATOM 763 N N . PHE A 1 88 ? -0.377 6.069 -16.053 1.00 87.69 88 PHE A N 1
ATOM 764 C CA . PHE A 1 88 ? -1.012 7.071 -15.207 1.00 87.69 88 PHE A CA 1
ATOM 765 C C . PHE A 1 88 ? -1.084 8.423 -15.930 1.00 87.69 88 PHE A C 1
ATOM 767 O O . PHE A 1 88 ? -0.086 8.883 -16.491 1.00 87.69 88 PHE A O 1
ATOM 774 N N . ASN A 1 89 ? -2.261 9.049 -15.897 1.00 86.56 89 ASN A N 1
ATOM 775 C CA . ASN A 1 89 ? -2.514 10.364 -16.469 1.00 86.56 89 ASN A CA 1
ATOM 776 C C . ASN A 1 89 ? -2.902 11.342 -15.351 1.00 86.56 89 ASN A C 1
ATOM 778 O O . ASN A 1 89 ? -3.985 11.256 -14.782 1.00 86.56 89 ASN A O 1
ATOM 782 N N . ALA A 1 90 ? -2.022 12.296 -15.043 1.00 83.12 90 ALA A N 1
ATOM 783 C CA . ALA A 1 90 ? -2.244 13.252 -13.957 1.00 83.12 90 ALA A CA 1
ATOM 784 C C . ALA A 1 90 ? -3.399 14.237 -14.226 1.00 83.12 90 ALA A C 1
ATOM 786 O O . ALA A 1 90 ? -3.981 14.771 -13.271 1.00 83.12 90 ALA A O 1
ATOM 787 N N . SER A 1 91 ? -3.716 14.464 -15.505 1.00 85.94 91 SER A N 1
ATOM 788 C CA . SER A 1 91 ? -4.790 15.345 -15.971 1.00 85.94 91 SER A CA 1
ATOM 789 C C . SER A 1 91 ? -6.150 14.650 -16.047 1.00 85.94 91 SER A C 1
ATOM 791 O O . SER A 1 91 ? -7.139 15.312 -16.345 1.00 85.94 91 SER A O 1
ATOM 793 N N . ASP A 1 92 ? -6.211 13.341 -15.795 1.00 84.88 92 ASP A N 1
ATOM 794 C CA . ASP A 1 92 ? -7.469 12.600 -15.774 1.00 84.88 92 ASP A CA 1
ATOM 795 C C . ASP A 1 92 ? -8.324 13.040 -14.564 1.00 84.88 92 ASP A C 1
ATOM 797 O O . ASP A 1 92 ? -7.850 12.956 -13.421 1.00 84.88 92 ASP A O 1
ATOM 801 N N . PRO A 1 93 ? -9.556 13.541 -14.778 1.00 80.88 93 PRO A N 1
ATOM 802 C CA . PRO A 1 93 ? -10.452 13.916 -13.687 1.00 80.88 93 PRO A CA 1
ATOM 803 C C . PRO A 1 93 ? -10.885 12.714 -12.830 1.00 80.88 93 PRO A C 1
ATOM 805 O O . PRO A 1 93 ? -11.147 12.895 -11.641 1.00 80.88 93 PRO A O 1
ATOM 808 N N . ASP A 1 94 ? -10.884 11.496 -13.383 1.00 78.69 94 ASP A N 1
ATOM 809 C CA . ASP A 1 94 ? -11.231 10.240 -12.701 1.00 78.69 94 ASP A CA 1
ATOM 810 C C . ASP A 1 94 ? -9.984 9.468 -12.210 1.00 78.69 94 ASP A C 1
ATOM 812 O O . ASP A 1 94 ? -10.048 8.278 -11.904 1.00 78.69 94 ASP A O 1
ATOM 816 N N . LYS A 1 95 ? -8.824 10.132 -12.079 1.00 74.81 95 LYS A N 1
ATOM 817 C CA . LYS A 1 95 ? -7.556 9.493 -11.661 1.00 74.81 95 LYS A CA 1
ATOM 818 C C . LYS A 1 95 ? -7.581 8.805 -10.292 1.00 74.81 95 LYS A C 1
ATOM 820 O O . LYS A 1 95 ? -6.672 8.036 -9.978 1.00 74.81 95 LYS A O 1
ATOM 825 N N . LEU A 1 96 ? -8.558 9.127 -9.445 1.00 70.50 96 LEU A N 1
ATOM 826 C CA . LEU A 1 96 ? -8.771 8.449 -8.172 1.00 70.50 96 LEU A CA 1
ATOM 827 C C . LEU A 1 96 ? -9.715 7.272 -8.397 1.00 70.50 96 LEU A C 1
ATOM 829 O O . LEU A 1 96 ? -10.833 7.451 -8.875 1.00 70.50 96 LEU A O 1
ATOM 833 N N . LEU A 1 97 ? -9.283 6.075 -7.999 1.00 64.75 97 LEU A N 1
ATOM 834 C CA . LEU A 1 97 ? -10.164 4.912 -7.977 1.00 64.75 97 LEU A CA 1
ATOM 835 C C . LEU A 1 97 ? -11.352 5.227 -7.063 1.00 64.75 97 LEU A C 1
ATOM 837 O O . LEU A 1 97 ? -11.170 5.557 -5.889 1.00 64.75 97 LEU A O 1
ATOM 841 N N . ARG A 1 98 ? -12.570 5.144 -7.605 1.00 58.06 98 ARG A N 1
ATOM 842 C CA . ARG A 1 98 ? -13.782 5.200 -6.784 1.00 58.06 98 ARG A CA 1
ATOM 843 C C . ARG A 1 98 ? -13.767 3.969 -5.886 1.00 58.06 98 ARG A C 1
ATOM 845 O O . ARG A 1 98 ? -13.559 2.868 -6.391 1.00 58.06 98 ARG A O 1
ATOM 852 N N . SER A 1 99 ? -13.976 4.137 -4.581 1.00 53.00 99 SER A N 1
ATOM 853 C CA . SER A 1 99 ? -14.282 2.965 -3.762 1.00 53.00 99 SER A CA 1
ATOM 854 C C . SER A 1 99 ? -15.623 2.408 -4.221 1.00 53.00 99 SER A C 1
ATOM 856 O O . SER A 1 99 ? -16.558 3.181 -4.453 1.00 53.00 99 SER A O 1
ATOM 858 N N . SER A 1 100 ? -15.710 1.088 -4.364 1.00 53.88 100 SER A N 1
ATOM 859 C CA . SER A 1 100 ? -16.987 0.383 -4.445 1.00 53.88 100 SER A CA 1
ATOM 860 C C . SER A 1 100 ? -17.863 0.851 -3.280 1.00 53.88 100 SER A C 1
ATOM 862 O O . SER A 1 100 ? -17.369 0.942 -2.155 1.00 53.88 100 SER A O 1
ATOM 864 N N . MET A 1 101 ? -19.121 1.203 -3.554 1.00 42.25 101 MET A N 1
ATOM 865 C CA . MET A 1 101 ? -20.161 1.178 -2.520 1.00 42.25 101 MET A CA 1
ATOM 866 C C . MET A 1 101 ? -20.624 -0.258 -2.325 1.00 42.25 101 MET A C 1
ATOM 868 O O . MET A 1 101 ? -20.703 -0.972 -3.353 1.00 42.25 101 MET A O 1
#

Foldseek 3Di:
DPPPVVCVVCVPDPDDDDDDPVDDDPDPPVVVCCVADVVQPAPDDDDQDDPDRWVVVVLVVCVVVVVDDNVVSVVVVVVVVVVPDDTQDPPDPCSDDDGDD

InterPro domains:
  IPR006852 Alkaline ceramidase TOD1/Probable hexosyltransferase MUCI70 [PTHR12956] (1-99)
  IPR048354 TOD1/MUCI70, glycosyltransferase-like domain [PF04765] (1-92)